Protein AF-R9LKR7-F1 (afdb_monomer_lite)

Sequence (92 aa):
MLNILDIIKDWIKEILRECIMGNLDGMFDQINNEVGEVAANVGTTPAAWNAGVFSMIRNLSDTVVVPVAGIILTFVLCYELRTCIHKEKRTW

Radius of gyration: 35.39 Å; chains: 1; bounding box: 66×35×105 Å

Secondary structure (DSSP, 8-state):
--SHHHHHHHHHHHHHHHHHHHHHHHHHHHHHHHHHHHHHHHTS-HHHH-HHHHHHHHHHHHHHHHHHHHHHHHHHHHHHHHHHHHHHTT--

Foldseek 3Di:
DPDVVVVVVVVVVVVVVCVVVVVVVVVVVVVVVVVVVVVVLVPDDPCRNDVPVVVVVVCCCVVVVVVVVVVVVVVVVVVVVVVVVVVVVVVD

pLDDT: mean 85.96, std 11.88, range [50.59, 97.19]

Structure (mmCIF, N/CA/C/O backbone):
data_AF-R9LKR7-F1
#
_entry.id   AF-R9LKR7-F1
#
loop_
_atom_site.group_PDB
_atom_site.id
_atom_site.type_symbol
_atom_site.label_atom_id
_atom_site.label_alt_id
_atom_site.label_comp_id
_atom_site.label_asym_id
_atom_site.label_entity_id
_atom_site.label_seq_id
_atom_site.pdbx_PDB_ins_code
_atom_site.Cartn_x
_atom_site.Cartn_y
_atom_site.Cartn_z
_atom_site.occupancy
_atom_site.B_iso_or_equiv
_atom_site.auth_seq_id
_atom_site.auth_comp_id
_atom_site.auth_asym_id
_atom_site.auth_atom_id
_atom_site.pdbx_PDB_model_num
ATOM 1 N N . MET A 1 1 ? 36.947 24.711 -51.613 1.00 52.22 1 MET A N 1
ATOM 2 C CA . MET A 1 1 ? 37.620 23.455 -51.226 1.00 52.22 1 MET A CA 1
ATOM 3 C C . MET A 1 1 ? 37.464 23.330 -49.725 1.00 52.22 1 MET A C 1
ATOM 5 O O . MET A 1 1 ? 38.029 24.159 -49.035 1.00 52.22 1 MET A O 1
ATOM 9 N N . LEU A 1 2 ? 36.595 22.407 -49.308 1.00 58.78 2 LEU A N 1
ATOM 10 C CA . LEU A 1 2 ? 36.165 21.985 -47.960 1.00 58.78 2 LEU A CA 1
ATOM 11 C C . LEU A 1 2 ? 34.660 21.741 -48.098 1.00 58.78 2 LEU A C 1
ATOM 13 O O . LEU A 1 2 ? 33.861 22.656 -47.998 1.00 58.78 2 LEU A O 1
ATOM 17 N N . ASN A 1 3 ? 34.312 20.539 -48.549 1.00 69.12 3 ASN A N 1
ATOM 18 C CA . ASN A 1 3 ? 32.914 20.137 -48.732 1.00 69.12 3 ASN A CA 1
ATOM 19 C C . ASN A 1 3 ? 32.736 18.714 -48.191 1.00 69.12 3 ASN A C 1
ATOM 21 O O . ASN A 1 3 ? 31.819 18.435 -47.442 1.00 69.12 3 ASN A O 1
ATOM 25 N N . ILE A 1 4 ? 33.707 17.831 -48.448 1.00 80.06 4 ILE A N 1
ATOM 26 C CA . ILE A 1 4 ? 33.678 16.442 -47.970 1.00 80.06 4 ILE A CA 1
ATOM 27 C C . ILE A 1 4 ? 33.808 16.331 -46.442 1.00 80.06 4 ILE A C 1
ATOM 29 O O . ILE A 1 4 ? 33.076 15.561 -45.835 1.00 80.06 4 ILE A O 1
ATOM 33 N N . LEU A 1 5 ? 34.707 17.090 -45.802 1.00 84.31 5 LEU A N 1
ATOM 34 C CA . LEU A 1 5 ? 34.886 17.007 -44.344 1.00 84.31 5 LEU A CA 1
ATOM 35 C C . LEU A 1 5 ? 33.678 17.552 -43.570 1.00 84.31 5 LEU A C 1
ATOM 37 O O . LEU A 1 5 ? 33.327 16.988 -42.537 1.00 84.31 5 LEU A O 1
ATOM 41 N N . ASP A 1 6 ? 33.024 18.594 -44.082 1.00 86.94 6 ASP A N 1
ATOM 42 C CA . ASP A 1 6 ? 31.807 19.142 -43.476 1.00 86.94 6 ASP A CA 1
ATOM 43 C C . ASP A 1 6 ? 30.612 18.201 -43.681 1.00 86.94 6 ASP A C 1
ATOM 45 O O . ASP A 1 6 ? 29.911 17.901 -42.720 1.00 86.94 6 ASP A O 1
ATOM 49 N N . ILE A 1 7 ? 30.466 17.612 -44.877 1.00 86.94 7 ILE A N 1
ATOM 50 C CA . ILE A 1 7 ? 29.458 16.574 -45.153 1.00 86.94 7 ILE A CA 1
ATOM 51 C C . ILE A 1 7 ? 29.639 15.363 -44.225 1.00 86.94 7 ILE A C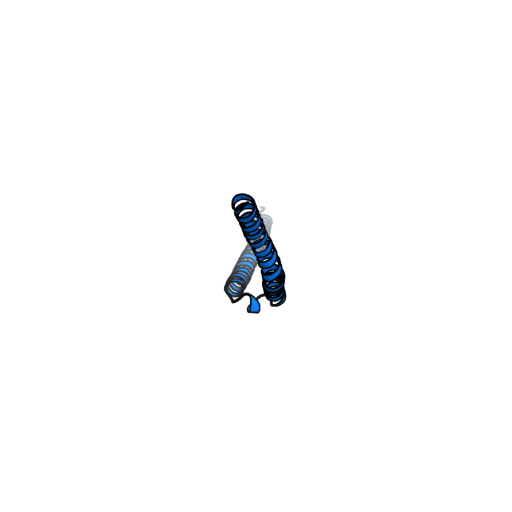 1
ATOM 53 O O . ILE A 1 7 ? 28.670 14.883 -43.645 1.00 86.94 7 ILE A O 1
ATOM 57 N N . ILE A 1 8 ? 30.872 14.881 -44.034 1.00 88.94 8 ILE A N 1
ATOM 58 C CA . ILE A 1 8 ? 31.155 13.759 -43.123 1.00 88.94 8 ILE A CA 1
ATOM 59 C C . ILE A 1 8 ? 30.845 14.142 -41.670 1.00 88.94 8 ILE A C 1
ATOM 61 O O . ILE A 1 8 ? 30.299 13.335 -40.919 1.00 88.94 8 ILE A O 1
ATOM 65 N N . LYS A 1 9 ? 31.178 15.368 -41.254 1.00 90.44 9 LYS A N 1
ATOM 66 C CA . LYS A 1 9 ? 30.913 15.856 -39.896 1.00 90.44 9 LYS A CA 1
ATOM 67 C C . LYS A 1 9 ? 29.418 15.952 -39.608 1.00 90.44 9 LYS A C 1
ATOM 69 O O . LYS A 1 9 ? 28.997 15.586 -38.510 1.00 90.44 9 LYS A O 1
ATOM 74 N N . ASP A 1 10 ? 28.636 16.441 -40.560 1.00 91.12 10 ASP A N 1
ATOM 75 C CA . ASP A 1 10 ? 27.191 16.557 -40.400 1.00 91.12 10 ASP A CA 1
ATOM 76 C C . ASP A 1 10 ? 26.515 15.182 -40.456 1.00 91.12 10 ASP A C 1
ATOM 78 O O . ASP A 1 10 ? 25.699 14.892 -39.586 1.00 91.12 10 ASP A O 1
ATOM 82 N N . TRP A 1 11 ? 26.976 14.280 -41.327 1.00 91.50 11 TRP A N 1
ATOM 83 C CA . TRP A 1 11 ? 26.528 12.883 -41.359 1.00 91.50 11 TRP A CA 1
ATOM 84 C C . TRP A 1 11 ? 26.759 12.148 -40.026 1.00 91.50 11 TRP A C 1
ATOM 86 O O . TRP A 1 11 ? 25.854 11.503 -39.499 1.00 91.50 11 TRP A O 1
ATOM 96 N N . ILE A 1 12 ? 27.944 12.293 -39.414 1.00 91.38 12 ILE A N 1
ATOM 97 C CA . ILE A 1 12 ? 28.238 11.684 -38.102 1.00 91.38 12 ILE A CA 1
ATOM 98 C C . ILE A 1 12 ? 27.349 12.275 -37.001 1.00 91.38 12 ILE A C 1
ATOM 100 O O . ILE A 1 12 ? 26.874 11.544 -36.132 1.00 91.38 12 ILE A O 1
ATOM 104 N N . LYS A 1 13 ? 27.117 13.593 -37.007 1.00 93.62 13 LYS A N 1
ATOM 105 C CA . LYS A 1 13 ? 26.241 14.242 -36.020 1.00 93.62 13 LYS A CA 1
ATOM 106 C C . LYS A 1 13 ? 24.788 13.806 -36.161 1.00 93.62 13 LYS A C 1
ATOM 108 O O . LYS A 1 13 ? 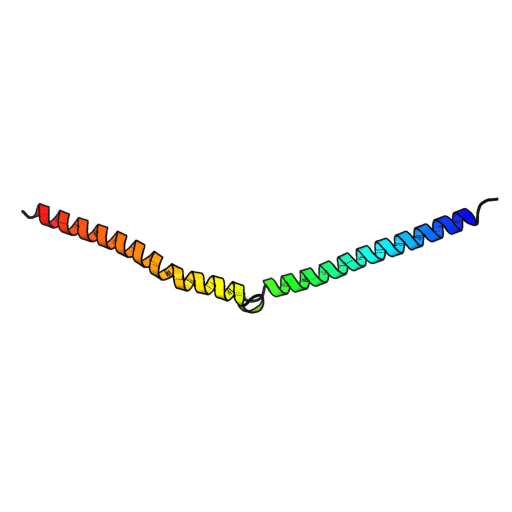24.106 13.696 -35.145 1.00 93.62 13 LYS A O 1
ATOM 113 N N . GLU A 1 14 ? 24.321 13.610 -37.386 1.00 94.56 14 GLU A N 1
ATOM 114 C CA . GLU A 1 14 ? 22.957 13.184 -37.677 1.00 94.56 14 GLU A CA 1
ATOM 115 C C . GLU A 1 14 ? 22.725 11.760 -37.175 1.00 94.56 14 GLU A C 1
ATOM 117 O O . GLU A 1 14 ? 21.841 11.562 -36.348 1.00 94.56 14 GLU A O 1
ATOM 122 N N . ILE A 1 15 ? 23.623 10.822 -37.494 1.00 92.81 15 ILE A N 1
ATOM 123 C CA . ILE A 1 15 ? 23.566 9.452 -36.960 1.00 92.81 15 ILE A CA 1
ATOM 124 C C . ILE A 1 15 ? 23.627 9.442 -35.432 1.00 92.81 15 ILE A C 1
ATOM 126 O O . ILE A 1 15 ? 22.869 8.727 -34.783 1.00 92.81 15 ILE A O 1
ATOM 130 N N . LEU A 1 16 ? 24.515 10.233 -34.820 1.00 94.62 16 LEU A N 1
ATOM 131 C CA . LEU A 1 16 ? 24.616 10.274 -33.361 1.00 94.62 16 LEU A CA 1
ATOM 132 C C . LEU A 1 16 ? 23.327 10.818 -32.728 1.00 94.62 16 LEU A C 1
ATOM 134 O O . LEU A 1 16 ? 22.874 10.305 -31.706 1.00 94.62 16 LEU A O 1
ATOM 138 N N . ARG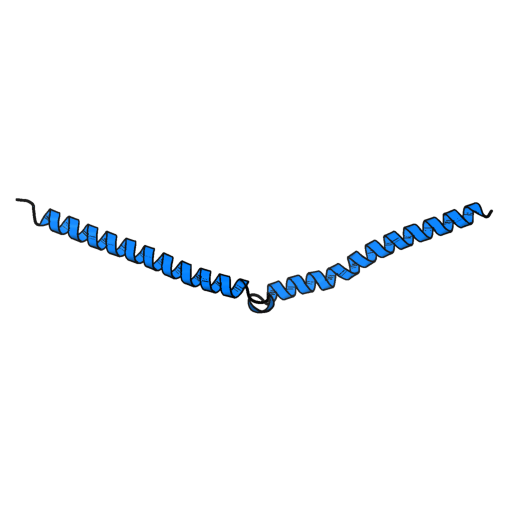 A 1 17 ? 22.723 11.839 -33.345 1.00 94.69 17 ARG A N 1
ATOM 139 C CA . ARG A 1 17 ? 21.446 12.409 -32.911 1.00 94.69 17 ARG A CA 1
ATOM 140 C C . ARG A 1 17 ? 20.321 11.388 -33.051 1.00 94.69 17 ARG A C 1
ATOM 142 O O . ARG A 1 17 ? 19.582 11.203 -32.093 1.00 94.69 17 ARG A O 1
ATOM 149 N N . GLU A 1 18 ? 20.203 10.731 -34.198 1.00 94.69 18 GLU A N 1
ATOM 150 C CA . GLU A 1 18 ? 19.192 9.701 -34.452 1.00 94.69 18 GLU A CA 1
ATOM 151 C C . GLU A 1 18 ? 19.327 8.529 -33.481 1.00 94.69 18 GLU A C 1
ATOM 153 O O . GLU A 1 18 ? 18.340 8.120 -32.880 1.00 94.69 18 GLU A O 1
ATOM 158 N N . CYS A 1 19 ? 20.547 8.047 -33.236 1.00 91.88 19 CYS A N 1
ATOM 159 C CA . CYS A 1 19 ? 20.797 6.991 -32.258 1.00 91.88 19 CYS A CA 1
ATOM 160 C C . CYS A 1 19 ? 20.421 7.413 -30.833 1.00 91.88 19 CYS A C 1
ATOM 162 O O . CYS A 1 19 ? 19.852 6.617 -30.088 1.00 91.88 19 CYS A O 1
ATOM 164 N N . ILE A 1 20 ? 20.745 8.642 -30.418 1.00 93.88 20 ILE A N 1
ATOM 165 C CA . ILE A 1 20 ? 20.407 9.128 -29.073 1.00 93.88 20 ILE A CA 1
ATOM 166 C C . ILE A 1 20 ? 18.895 9.311 -28.935 1.00 93.88 20 ILE A C 1
ATOM 168 O O . ILE A 1 20 ? 18.324 8.829 -27.962 1.00 93.88 20 ILE A O 1
ATOM 172 N N . MET A 1 21 ? 18.246 9.970 -29.897 1.00 95.00 21 MET A N 1
ATOM 173 C CA . MET A 1 21 ? 16.796 10.178 -29.865 1.00 95.00 21 MET A CA 1
ATOM 174 C C . MET A 1 21 ? 16.054 8.844 -29.936 1.00 95.00 21 MET A C 1
ATOM 176 O O . MET A 1 21 ? 15.196 8.608 -29.103 1.00 95.00 21 MET A O 1
ATOM 180 N N . GLY A 1 22 ? 16.468 7.922 -30.809 1.00 94.31 22 GLY A N 1
ATOM 181 C CA . GLY A 1 22 ? 15.877 6.587 -30.896 1.00 94.31 22 GLY A CA 1
ATOM 182 C C . GLY A 1 22 ? 16.029 5.765 -29.612 1.00 94.31 22 GLY A C 1
ATOM 183 O O . GLY A 1 22 ? 15.097 5.068 -29.220 1.00 94.31 22 GLY A O 1
ATOM 184 N N . ASN A 1 23 ? 17.163 5.874 -28.908 1.00 93.19 23 ASN A N 1
ATOM 185 C CA . ASN A 1 23 ? 17.309 5.246 -27.591 1.00 93.19 23 ASN A CA 1
ATOM 186 C C . ASN A 1 23 ? 16.412 5.904 -26.535 1.00 93.19 23 ASN A C 1
ATOM 188 O O . ASN A 1 23 ? 15.812 5.197 -25.732 1.00 93.19 23 ASN A O 1
ATOM 192 N N . LEU A 1 24 ? 16.315 7.236 -26.519 1.00 93.44 24 LEU A N 1
ATOM 193 C CA . LEU A 1 24 ? 15.476 7.956 -25.557 1.00 93.44 24 LEU A CA 1
ATOM 194 C C . LEU A 1 24 ? 13.984 7.702 -25.797 1.00 93.44 24 LEU A C 1
ATOM 196 O O . LEU A 1 24 ? 13.265 7.438 -24.838 1.00 93.44 24 LEU A O 1
ATOM 200 N N . ASP A 1 25 ? 13.535 7.704 -27.050 1.00 94.38 25 ASP A N 1
ATOM 201 C CA . ASP A 1 25 ? 12.167 7.351 -27.432 1.00 94.38 25 ASP A CA 1
ATOM 202 C C . ASP A 1 25 ? 11.862 5.899 -27.041 1.00 94.38 25 ASP A C 1
ATOM 204 O O . ASP A 1 25 ? 10.862 5.633 -26.377 1.00 94.38 25 ASP A O 1
ATOM 208 N N . GLY A 1 26 ? 12.786 4.970 -27.321 1.00 93.62 26 GLY A N 1
ATOM 209 C CA . GLY A 1 26 ? 12.667 3.576 -26.890 1.00 93.62 26 GLY A CA 1
ATOM 210 C C . GLY A 1 26 ? 12.594 3.415 -25.366 1.00 93.62 26 GLY A C 1
ATOM 211 O O . GLY A 1 26 ? 11.816 2.601 -24.871 1.00 93.62 26 GLY A O 1
ATOM 212 N N . MET A 1 27 ? 13.348 4.214 -24.603 1.00 93.44 27 MET A N 1
ATOM 213 C CA . MET A 1 27 ? 13.248 4.237 -23.140 1.00 93.44 27 MET A CA 1
ATOM 214 C C . MET A 1 27 ? 11.894 4.775 -22.664 1.00 93.44 27 MET A C 1
ATOM 216 O O . MET A 1 27 ? 11.332 4.233 -21.713 1.00 93.44 27 MET A O 1
ATOM 220 N N . PHE A 1 28 ? 11.349 5.814 -23.304 1.00 93.62 28 PHE A N 1
ATOM 221 C CA . PHE A 1 28 ? 10.021 6.331 -22.965 1.00 93.62 28 PHE A CA 1
ATOM 222 C C . PHE A 1 28 ? 8.914 5.320 -23.279 1.00 93.62 28 PHE A C 1
ATOM 224 O O . PHE A 1 28 ? 8.024 5.134 -22.451 1.00 93.62 28 PHE A O 1
ATOM 231 N N . ASP A 1 29 ? 8.997 4.611 -24.403 1.00 95.44 29 ASP A N 1
ATOM 232 C CA . ASP A 1 29 ? 8.062 3.535 -24.743 1.00 95.44 29 ASP A CA 1
ATOM 233 C C . ASP A 1 29 ? 8.130 2.381 -23.734 1.00 95.44 29 ASP A C 1
ATOM 235 O O . ASP A 1 2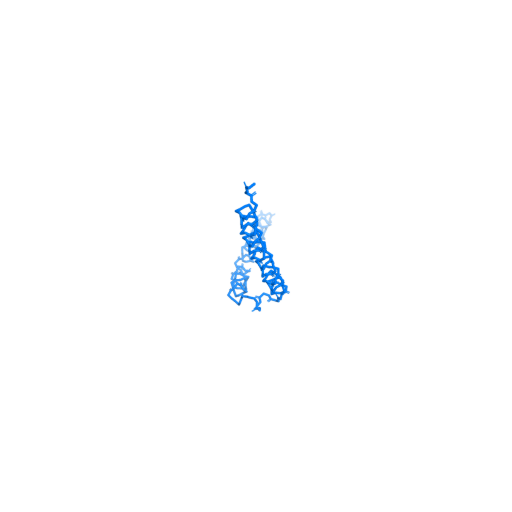9 ? 7.098 1.888 -23.272 1.00 95.44 29 ASP A O 1
ATOM 239 N N . GLN A 1 30 ? 9.340 1.979 -23.330 1.00 93.62 30 GLN A N 1
ATOM 240 C CA . GLN A 1 30 ? 9.535 0.967 -22.290 1.00 93.62 30 GLN A CA 1
ATOM 241 C C . GLN A 1 30 ? 8.939 1.403 -20.949 1.00 93.62 30 GLN A C 1
ATOM 243 O O . GLN A 1 30 ? 8.190 0.642 -20.341 1.00 93.62 30 GLN A O 1
ATOM 248 N N . ILE A 1 31 ? 9.206 2.636 -20.510 1.00 93.56 31 ILE A N 1
ATOM 249 C CA . ILE A 1 31 ? 8.630 3.181 -19.274 1.00 93.56 31 ILE A CA 1
ATOM 250 C C . ILE A 1 31 ? 7.100 3.222 -19.356 1.00 93.56 31 ILE A C 1
ATOM 252 O O . ILE A 1 31 ? 6.437 2.865 -18.387 1.00 93.56 31 ILE A O 1
ATOM 256 N N . ASN A 1 32 ? 6.525 3.619 -20.492 1.00 91.81 32 ASN A N 1
ATOM 257 C CA . ASN A 1 32 ? 5.073 3.664 -20.666 1.00 91.81 32 ASN A CA 1
ATOM 258 C C . ASN A 1 32 ? 4.433 2.275 -20.545 1.00 91.81 32 ASN A C 1
ATOM 260 O O . ASN A 1 32 ? 3.385 2.141 -19.911 1.00 91.81 32 ASN A O 1
ATOM 264 N N . ASN A 1 33 ? 5.074 1.245 -21.099 1.00 92.50 33 ASN A N 1
ATOM 265 C CA . ASN A 1 33 ? 4.603 -0.133 -20.981 1.00 92.50 33 ASN A CA 1
ATOM 266 C C . ASN A 1 33 ? 4.679 -0.634 -19.533 1.00 92.50 33 ASN A C 1
ATOM 268 O O . ASN A 1 33 ? 3.679 -1.113 -19.002 1.00 92.50 33 ASN A O 1
ATOM 272 N N . GLU A 1 34 ? 5.827 -0.454 -18.876 1.00 88.00 34 GLU A N 1
ATOM 273 C CA . GLU A 1 34 ? 6.044 -0.867 -17.483 1.00 88.00 34 GLU A CA 1
ATOM 274 C C . GLU A 1 34 ? 5.094 -0.138 -16.518 1.00 88.00 34 GLU A C 1
ATOM 276 O O . GLU A 1 34 ? 4.470 -0.752 -15.656 1.00 88.00 34 GLU A O 1
ATOM 281 N N . VAL A 1 35 ? 4.903 1.177 -16.678 1.00 87.69 35 VAL A N 1
ATOM 282 C CA . VAL A 1 35 ? 3.952 1.952 -15.863 1.00 87.69 35 VAL A CA 1
ATOM 283 C C . VAL A 1 35 ? 2.507 1.529 -16.141 1.00 87.69 35 VAL A C 1
ATOM 285 O O . VAL A 1 35 ? 1.712 1.464 -15.204 1.00 87.69 35 VAL A O 1
ATOM 288 N N . GLY A 1 36 ? 2.157 1.212 -17.392 1.00 85.69 36 GLY A N 1
ATOM 289 C CA . GLY A 1 36 ? 0.845 0.669 -17.751 1.00 85.69 36 GLY A CA 1
ATOM 290 C C . GLY A 1 36 ? 0.568 -0.682 -17.087 1.00 85.69 36 GLY A C 1
ATOM 291 O O . GLY A 1 36 ? -0.516 -0.891 -16.537 1.00 85.69 36 GLY A O 1
ATOM 292 N N . GLU A 1 37 ? 1.564 -1.568 -17.062 1.00 84.19 37 GLU A N 1
ATOM 293 C CA . GLU A 1 37 ? 1.489 -2.863 -16.385 1.00 84.19 37 GLU A CA 1
ATOM 294 C C . GLU A 1 37 ? 1.397 -2.705 -14.859 1.00 84.19 37 GLU A C 1
ATOM 296 O O . GLU A 1 37 ? 0.520 -3.289 -14.221 1.00 84.19 37 GLU A O 1
ATOM 301 N N . VAL A 1 38 ? 2.234 -1.856 -14.255 1.00 77.19 38 VAL A N 1
ATOM 302 C CA . VAL A 1 38 ? 2.181 -1.565 -12.814 1.00 77.19 38 VAL A CA 1
ATOM 303 C C . VAL A 1 38 ? 0.840 -0.941 -12.424 1.00 77.19 38 VAL A C 1
ATOM 305 O O . VAL A 1 38 ? 0.265 -1.334 -11.411 1.00 77.19 38 VAL A O 1
ATOM 308 N N . ALA A 1 39 ? 0.294 -0.017 -13.219 1.00 78.25 39 ALA A N 1
ATOM 309 C CA . ALA A 1 39 ? -1.024 0.567 -12.974 1.00 78.25 39 ALA A CA 1
ATOM 310 C C . ALA A 1 39 ? -2.142 -0.487 -13.041 1.00 78.25 39 ALA A C 1
ATOM 312 O O . ALA A 1 39 ? -3.032 -0.490 -12.186 1.00 78.25 39 ALA A O 1
ATOM 313 N N . ALA A 1 40 ? -2.073 -1.414 -14.002 1.00 78.19 40 ALA A N 1
ATOM 314 C CA . ALA A 1 40 ? -2.994 -2.544 -14.075 1.00 78.19 40 ALA A CA 1
ATOM 315 C C . ALA A 1 40 ? -2.881 -3.435 -12.826 1.00 78.19 40 ALA A C 1
ATOM 317 O O . ALA A 1 40 ? -3.897 -3.789 -12.229 1.00 78.19 40 ALA A O 1
ATOM 318 N N . ASN A 1 41 ? -1.657 -3.717 -12.377 1.00 68.75 41 ASN A N 1
ATOM 319 C CA . ASN A 1 41 ? -1.381 -4.561 -11.216 1.00 68.75 41 ASN A CA 1
ATOM 320 C C . ASN A 1 41 ? -1.803 -3.911 -9.887 1.00 68.75 41 ASN A C 1
ATOM 322 O O . ASN A 1 41 ? -2.368 -4.592 -9.031 1.00 68.75 41 ASN A O 1
ATOM 326 N N . VAL A 1 42 ? -1.615 -2.599 -9.714 1.00 67.56 42 VAL A N 1
ATOM 327 C CA . VAL A 1 42 ? -2.050 -1.848 -8.517 1.00 67.56 42 VAL A CA 1
ATOM 328 C C . VAL A 1 42 ? -3.580 -1.740 -8.428 1.00 67.56 42 VAL A C 1
ATOM 330 O O . VAL A 1 42 ? -4.125 -1.651 -7.329 1.00 67.56 42 VAL A O 1
ATOM 333 N N . GLY A 1 43 ? -4.287 -1.795 -9.562 1.00 66.12 43 GLY A N 1
ATOM 334 C CA . GLY A 1 43 ? -5.751 -1.867 -9.606 1.00 66.12 43 GLY A CA 1
ATOM 335 C C . GLY A 1 43 ? -6.329 -3.238 -9.230 1.00 66.12 43 GLY A C 1
ATOM 336 O O . GLY A 1 43 ? -7.532 -3.349 -8.985 1.00 66.12 43 GLY A O 1
ATOM 337 N N . THR A 1 44 ? -5.501 -4.286 -9.170 1.00 69.69 44 THR A N 1
ATOM 338 C CA . THR A 1 44 ? -5.942 -5.619 -8.740 1.00 69.69 44 THR A CA 1
ATOM 339 C C . THR A 1 44 ? -6.034 -5.724 -7.217 1.00 69.69 44 THR A C 1
ATOM 341 O O . THR A 1 44 ? -5.411 -4.971 -6.468 1.00 69.69 44 THR A O 1
ATOM 344 N N . THR A 1 45 ? -6.845 -6.667 -6.728 1.00 63.28 45 THR A N 1
ATOM 345 C CA . THR A 1 45 ? -7.033 -6.910 -5.289 1.00 63.28 45 THR A CA 1
ATOM 346 C C . THR A 1 45 ? -5.681 -7.031 -4.573 1.00 63.28 45 THR A C 1
ATOM 348 O O . THR A 1 45 ? -4.814 -7.738 -5.081 1.00 63.28 45 THR A O 1
ATOM 351 N N . PRO A 1 46 ? -5.484 -6.451 -3.373 1.00 57.28 46 PRO A N 1
ATOM 352 C CA . PRO A 1 46 ? -4.185 -6.455 -2.699 1.00 57.28 46 PRO A CA 1
ATOM 353 C C . PRO A 1 46 ? -3.487 -7.816 -2.533 1.00 57.28 46 PRO A C 1
ATOM 355 O O . PRO A 1 46 ? -2.261 -7.889 -2.502 1.00 57.28 46 PRO A O 1
ATOM 358 N N . ALA A 1 47 ? -4.264 -8.902 -2.474 1.00 60.66 47 ALA A N 1
ATOM 359 C CA . ALA A 1 47 ? -3.762 -10.274 -2.441 1.00 60.66 47 ALA A CA 1
ATOM 360 C C . ALA A 1 47 ? -3.031 -10.713 -3.729 1.00 60.66 47 ALA A C 1
ATOM 362 O O . ALA A 1 47 ? -2.213 -11.626 -3.671 1.00 60.66 47 ALA A O 1
ATOM 363 N N . ALA A 1 48 ? -3.323 -10.081 -4.869 1.00 63.69 48 ALA A N 1
ATOM 364 C CA . ALA A 1 48 ? -2.771 -10.420 -6.177 1.00 63.69 48 ALA A CA 1
ATOM 365 C C . ALA A 1 48 ? -1.423 -9.731 -6.464 1.00 63.69 48 ALA A C 1
ATOM 367 O O . ALA A 1 48 ? -0.568 -10.355 -7.082 1.00 63.69 48 ALA A O 1
ATOM 368 N N . TRP A 1 49 ? -1.193 -8.497 -5.988 1.00 64.94 49 TRP A N 1
ATOM 369 C CA . TRP A 1 49 ? 0.068 -7.776 -6.245 1.00 64.94 49 TRP A CA 1
ATOM 370 C C . TRP A 1 49 ? 1.155 -8.045 -5.190 1.00 64.94 49 TRP A C 1
ATOM 372 O O . TRP A 1 49 ? 2.334 -8.110 -5.530 1.00 64.94 49 TRP A O 1
ATOM 382 N N . ASN A 1 50 ? 0.793 -8.222 -3.909 1.00 70.12 50 ASN A N 1
ATOM 383 C CA . ASN A 1 50 ? 1.744 -8.617 -2.866 1.00 70.12 50 ASN A CA 1
ATOM 384 C C . ASN A 1 50 ? 1.043 -9.290 -1.674 1.00 70.12 50 ASN A C 1
ATOM 386 O O . ASN A 1 50 ? 0.550 -8.636 -0.749 1.00 70.12 50 ASN A O 1
ATOM 390 N N . ALA A 1 51 ? 1.066 -10.625 -1.661 1.00 74.56 51 ALA A N 1
ATOM 391 C CA . ALA A 1 51 ? 0.490 -11.428 -0.583 1.00 74.56 51 ALA A CA 1
ATOM 392 C C . ALA A 1 51 ? 1.086 -11.099 0.804 1.00 74.56 51 ALA A C 1
ATOM 394 O O . ALA A 1 51 ? 0.387 -11.208 1.811 1.00 74.56 51 ALA A O 1
ATOM 395 N N . GLY A 1 52 ? 2.344 -10.645 0.866 1.00 80.25 52 GLY A N 1
ATOM 396 C CA . GLY A 1 52 ? 3.006 -10.233 2.106 1.00 80.25 52 GLY A CA 1
ATOM 397 C C . GLY A 1 52 ? 2.422 -8.948 2.697 1.00 80.25 52 GLY A C 1
ATOM 398 O O . GLY A 1 52 ? 2.107 -8.912 3.884 1.00 80.25 52 GLY A O 1
ATOM 399 N N . VAL A 1 53 ? 2.201 -7.918 1.874 1.00 79.69 53 VAL A N 1
ATOM 400 C CA . VAL A 1 53 ? 1.576 -6.654 2.308 1.00 79.69 53 VAL A CA 1
ATOM 401 C C . VAL A 1 53 ? 0.121 -6.882 2.714 1.00 79.69 53 VAL A C 1
ATOM 403 O O . VAL A 1 53 ? -0.309 -6.391 3.758 1.00 79.69 53 VAL A O 1
ATOM 406 N N . PHE A 1 54 ? -0.632 -7.681 1.951 1.00 81.62 54 PHE A N 1
ATOM 407 C CA . PHE A 1 54 ? -1.995 -8.055 2.332 1.00 81.62 54 PHE A CA 1
ATOM 408 C C . PHE A 1 54 ? -2.028 -8.803 3.672 1.00 81.62 54 PHE A C 1
ATOM 410 O O . PHE A 1 54 ? -2.805 -8.448 4.560 1.00 81.62 54 PHE A O 1
ATOM 417 N N . SER A 1 55 ? -1.144 -9.791 3.852 1.00 85.81 55 SER A N 1
ATOM 418 C CA . SER A 1 55 ? -1.008 -10.526 5.112 1.00 85.81 55 SER A CA 1
ATOM 419 C C . SER A 1 55 ? -0.620 -9.607 6.271 1.00 85.81 55 SER A C 1
ATOM 421 O O . SER A 1 55 ? -1.133 -9.781 7.373 1.00 85.81 55 SER A O 1
ATOM 423 N N . MET A 1 56 ? 0.246 -8.616 6.043 1.00 87.94 56 MET A N 1
ATOM 424 C CA . MET A 1 56 ? 0.634 -7.631 7.056 1.00 87.94 56 MET A CA 1
ATOM 425 C C . MET A 1 56 ? -0.554 -6.759 7.482 1.00 87.94 56 MET A C 1
ATOM 427 O O . MET A 1 56 ? -0.807 -6.621 8.676 1.00 87.94 56 MET A O 1
ATOM 431 N N . ILE A 1 57 ? -1.321 -6.214 6.530 1.00 85.94 57 ILE A N 1
ATOM 432 C CA . ILE A 1 57 ? -2.517 -5.401 6.818 1.00 85.94 57 ILE A CA 1
ATOM 433 C C . ILE A 1 57 ? -3.568 -6.231 7.565 1.00 85.94 57 ILE A C 1
ATOM 435 O O . ILE A 1 57 ? -4.151 -5.767 8.546 1.00 85.94 57 ILE A O 1
ATOM 439 N N . ARG A 1 58 ? -3.792 -7.476 7.128 1.00 86.44 58 ARG A N 1
ATOM 440 C CA . ARG A 1 58 ? -4.735 -8.399 7.767 1.00 86.44 58 ARG A CA 1
ATOM 441 C C . ARG A 1 58 ? -4.307 -8.731 9.194 1.00 86.44 58 ARG A C 1
ATOM 443 O O . ARG A 1 58 ? -5.115 -8.617 10.109 1.00 86.44 58 ARG A O 1
ATOM 450 N N . ASN A 1 59 ? -3.034 -9.065 9.392 1.00 91.12 59 ASN A N 1
ATOM 451 C CA . ASN A 1 59 ? -2.481 -9.367 10.707 1.00 91.12 59 ASN A CA 1
ATOM 452 C C . ASN A 1 59 ? -2.575 -8.167 11.661 1.00 91.12 59 ASN A C 1
ATOM 454 O O . ASN A 1 59 ? -2.950 -8.342 12.820 1.00 91.12 59 ASN A O 1
ATOM 458 N N . LEU A 1 60 ? -2.309 -6.952 11.172 1.00 91.44 60 LEU A N 1
ATOM 459 C CA . LEU A 1 60 ? -2.469 -5.732 11.958 1.00 91.44 60 LEU A CA 1
ATOM 460 C C . LEU A 1 60 ? -3.932 -5.539 12.382 1.00 91.44 60 LEU A C 1
ATOM 462 O O . LEU A 1 60 ? -4.206 -5.296 13.555 1.00 91.44 60 LEU A O 1
ATOM 466 N N . SER A 1 61 ? -4.873 -5.706 11.447 1.00 91.25 61 SER A N 1
ATOM 467 C CA . SER A 1 61 ? -6.312 -5.639 11.726 1.00 91.25 61 SER A CA 1
ATOM 468 C C . SER A 1 61 ? -6.737 -6.660 12.786 1.00 91.25 61 SER A C 1
ATOM 470 O O . SER A 1 61 ? -7.397 -6.293 13.757 1.00 91.25 61 SER A O 1
ATOM 472 N N . ASP A 1 62 ? -6.340 -7.923 12.631 1.00 91.88 62 ASP A N 1
ATOM 473 C CA . ASP A 1 62 ? -6.747 -9.011 13.528 1.00 91.88 62 ASP A CA 1
ATOM 474 C C . ASP A 1 62 ? -6.108 -8.879 14.925 1.00 91.88 62 ASP A C 1
ATOM 476 O O . ASP A 1 62 ? -6.730 -9.222 15.931 1.00 91.88 62 ASP A O 1
ATOM 480 N N . THR A 1 63 ? -4.897 -8.319 15.016 1.00 93.81 63 THR A N 1
ATOM 481 C CA . THR A 1 63 ? -4.172 -8.167 16.290 1.00 93.81 63 THR A CA 1
ATOM 482 C C . THR A 1 63 ? -4.594 -6.919 17.065 1.00 93.81 63 THR A C 1
ATOM 484 O O . THR A 1 63 ? -4.636 -6.945 18.293 1.00 93.81 63 THR A O 1
ATOM 487 N N . VAL A 1 64 ? -4.909 -5.816 16.379 1.00 93.88 64 VAL A N 1
ATOM 488 C CA . VAL A 1 64 ? -5.172 -4.515 17.024 1.00 93.88 64 VAL A CA 1
ATOM 489 C C . VAL A 1 64 ? -6.645 -4.335 17.410 1.00 93.88 64 VAL A C 1
ATOM 491 O O . VAL A 1 64 ? -6.936 -3.630 18.378 1.00 93.88 64 VAL A O 1
ATOM 494 N N . VAL A 1 65 ? -7.585 -4.997 16.725 1.00 93.75 65 VAL A N 1
ATOM 495 C CA . VAL A 1 65 ? -9.027 -4.802 16.969 1.00 93.75 65 VAL A CA 1
ATOM 496 C C . VAL A 1 65 ? -9.458 -5.187 18.391 1.00 93.75 65 VAL A C 1
ATOM 498 O O . VAL A 1 65 ? -10.209 -4.448 19.030 1.00 93.75 65 VAL A O 1
ATOM 501 N N . VAL A 1 66 ? -8.951 -6.303 18.925 1.00 94.31 66 VAL A N 1
ATOM 502 C CA . VAL A 1 66 ? -9.339 -6.805 20.255 1.00 94.31 66 VAL A CA 1
ATOM 503 C C . VAL A 1 66 ? -8.777 -5.934 21.393 1.00 94.31 66 VAL A C 1
ATOM 505 O O . VAL A 1 66 ? -9.561 -5.526 22.253 1.00 94.31 66 VAL A O 1
ATOM 508 N N . PRO A 1 67 ? -7.476 -5.572 21.418 1.00 94.81 67 PRO A N 1
ATOM 509 C CA . PRO A 1 67 ? -6.933 -4.677 22.442 1.00 94.81 67 PRO A CA 1
ATOM 510 C C . PRO A 1 67 ? -7.619 -3.308 22.493 1.00 94.81 67 PRO A C 1
ATOM 512 O O . PRO A 1 67 ? -7.920 -2.816 23.581 1.00 94.81 67 PRO A O 1
ATOM 515 N N . VAL A 1 68 ? -7.919 -2.703 21.337 1.00 95.50 68 VAL A N 1
ATOM 516 C CA . VAL A 1 68 ? -8.599 -1.397 21.280 1.00 95.50 68 VAL A CA 1
ATOM 517 C C . VAL A 1 68 ? -10.009 -1.491 21.867 1.00 95.50 68 VAL A C 1
ATOM 519 O O . VAL A 1 68 ? -10.379 -0.666 22.705 1.00 95.50 68 VAL A O 1
ATOM 522 N N . ALA A 1 69 ? -10.773 -2.524 21.498 1.00 96.12 69 ALA A N 1
ATOM 523 C CA . ALA A 1 69 ? -12.088 -2.772 22.085 1.00 96.12 69 ALA A CA 1
ATOM 524 C C . ALA A 1 69 ? -12.010 -2.971 23.611 1.00 96.12 69 ALA A C 1
ATOM 526 O O . ALA A 1 69 ? -12.831 -2.425 24.348 1.00 96.12 69 ALA A O 1
ATOM 527 N N . GLY A 1 70 ? -10.991 -3.688 24.097 1.00 96.31 70 GLY A N 1
ATOM 528 C CA . GLY A 1 70 ? -10.752 -3.908 25.525 1.00 96.31 70 GLY A CA 1
ATOM 529 C C . GLY A 1 70 ? -10.497 -2.620 26.316 1.00 96.31 70 GLY A C 1
ATOM 530 O O . GLY A 1 70 ? -11.031 -2.460 27.415 1.00 96.31 70 GLY A O 1
ATOM 531 N N . ILE A 1 71 ? -9.743 -1.669 25.755 1.00 96.62 71 ILE A N 1
ATOM 532 C CA . ILE A 1 71 ? -9.486 -0.365 26.391 1.00 96.62 71 ILE A CA 1
ATOM 533 C C . ILE A 1 71 ? -10.782 0.445 26.510 1.00 96.62 71 ILE A C 1
ATOM 535 O O . ILE A 1 71 ? -11.082 0.974 27.582 1.00 96.62 71 ILE A O 1
ATOM 539 N N . ILE A 1 72 ? -11.577 0.505 25.436 1.00 97.00 72 ILE A N 1
ATOM 540 C CA . ILE A 1 72 ? -12.861 1.222 25.430 1.00 97.00 72 ILE A CA 1
ATOM 541 C C . ILE A 1 72 ? -13.828 0.589 26.437 1.00 97.00 72 ILE A C 1
ATOM 543 O O . ILE A 1 72 ? -14.425 1.298 27.245 1.00 97.00 72 ILE A O 1
ATOM 547 N N . LEU A 1 73 ? -13.942 -0.743 26.442 1.00 97.19 73 LEU A N 1
ATOM 548 C CA . LEU A 1 73 ? -14.774 -1.471 27.402 1.00 97.19 73 LEU A CA 1
ATOM 549 C C . LEU A 1 73 ? -14.347 -1.200 28.844 1.00 97.19 73 LEU A C 1
ATOM 551 O O . LEU A 1 73 ? -15.195 -0.920 29.687 1.00 97.19 73 LEU A O 1
ATOM 555 N N . THR A 1 74 ? -13.045 -1.222 29.128 1.00 96.25 74 THR A N 1
ATOM 556 C CA . THR A 1 74 ? -12.522 -0.928 30.469 1.00 96.25 74 THR A CA 1
ATOM 557 C C . THR A 1 74 ? -12.880 0.494 30.899 1.00 96.25 74 THR A C 1
ATOM 559 O O . THR A 1 74 ? -13.298 0.713 32.034 1.00 96.25 74 THR A O 1
ATOM 562 N N . PHE A 1 75 ? -12.779 1.464 29.988 1.00 96.62 75 PHE A N 1
ATOM 563 C CA . PHE A 1 75 ? -13.160 2.846 30.262 1.00 96.62 75 PHE A CA 1
ATOM 564 C C . PHE A 1 75 ? -14.654 2.984 3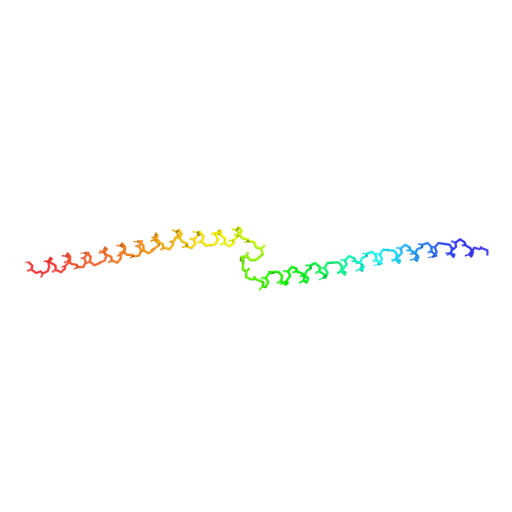0.598 1.00 96.62 75 PHE A C 1
ATOM 566 O O . PHE A 1 75 ? -15.004 3.614 31.599 1.00 96.62 75 PHE A O 1
ATOM 573 N N . VAL A 1 76 ? -15.530 2.351 29.809 1.00 96.75 76 VAL A N 1
ATOM 574 C CA . VAL A 1 76 ? -16.983 2.347 30.048 1.00 96.75 76 VAL A CA 1
ATOM 575 C C . VAL A 1 76 ? -17.320 1.660 31.373 1.00 96.75 76 VAL A C 1
ATOM 577 O O . VAL A 1 76 ? -18.060 2.215 32.181 1.00 96.75 76 VAL A O 1
ATOM 580 N N . LEU A 1 77 ? -16.729 0.496 31.655 1.00 96.75 77 LEU A N 1
ATOM 581 C CA . LEU A 1 77 ? -16.975 -0.239 32.898 1.00 96.75 77 LEU A CA 1
ATOM 582 C C . LEU A 1 77 ? -16.519 0.542 34.137 1.00 96.75 77 LEU A C 1
ATOM 584 O O . LEU A 1 77 ? -17.236 0.575 35.134 1.00 96.75 77 LEU A O 1
ATOM 588 N N . CYS A 1 78 ? -15.375 1.229 34.080 1.00 96.12 78 CYS A N 1
ATOM 589 C CA . CYS A 1 78 ? -14.929 2.113 35.159 1.00 96.12 78 CYS A CA 1
ATOM 590 C C . CYS A 1 78 ? -15.879 3.306 35.366 1.00 96.12 78 CYS A C 1
ATOM 592 O O . CYS A 1 78 ? -16.106 3.725 36.506 1.00 96.12 78 CYS A O 1
ATOM 594 N N . TYR A 1 79 ? -16.459 3.847 34.288 1.00 96.06 79 TYR A N 1
ATOM 595 C CA . TYR A 1 79 ? -17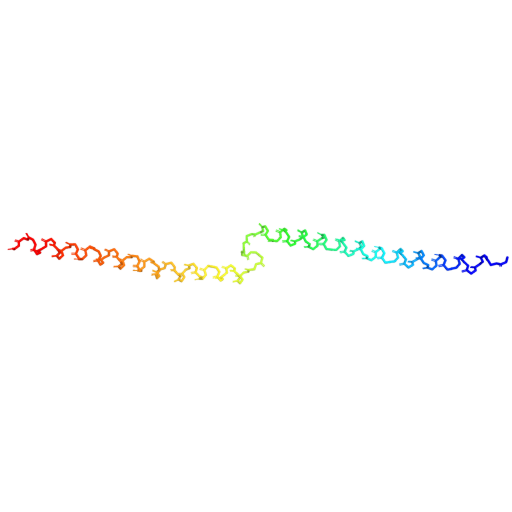.467 4.903 34.379 1.00 96.06 79 TYR A CA 1
ATOM 596 C C . TYR A 1 79 ? -18.747 4.408 35.069 1.00 96.06 79 TYR A C 1
ATOM 598 O O . TYR A 1 79 ? -19.237 5.067 35.994 1.00 96.06 79 TYR A O 1
ATOM 606 N N . GLU A 1 80 ? -19.246 3.235 34.675 1.00 94.81 80 GLU A N 1
ATOM 607 C CA . GLU A 1 80 ? -20.423 2.601 35.281 1.00 94.81 80 GLU A CA 1
ATOM 608 C C . GLU A 1 80 ? -20.180 2.254 36.756 1.00 94.81 80 GLU A C 1
ATOM 610 O O . GLU A 1 80 ? -20.988 2.602 37.618 1.00 94.81 80 GLU A O 1
ATOM 615 N N . LEU A 1 81 ? -19.022 1.672 37.086 1.00 96.00 81 LEU A N 1
ATOM 616 C CA . LEU A 1 81 ? -18.659 1.313 38.460 1.00 96.00 81 LEU A CA 1
ATOM 617 C C . LEU A 1 81 ? -18.646 2.537 39.385 1.00 96.00 81 LEU A C 1
ATOM 619 O O . LEU A 1 81 ? -19.262 2.529 40.453 1.00 96.00 81 LEU A O 1
ATOM 623 N N . ARG A 1 82 ? -17.986 3.623 38.962 1.00 94.31 82 ARG A N 1
ATOM 624 C CA . ARG A 1 82 ? -17.973 4.887 39.714 1.00 94.31 82 ARG A CA 1
ATOM 625 C C . ARG A 1 82 ? -19.387 5.428 39.915 1.00 94.31 82 ARG A C 1
ATOM 627 O O . ARG A 1 82 ? -19.692 5.971 40.976 1.00 94.31 82 ARG A O 1
ATOM 634 N N . THR A 1 83 ? -20.245 5.286 38.911 1.00 93.19 83 THR A N 1
ATOM 635 C CA . THR A 1 83 ? -21.637 5.741 38.966 1.00 93.19 83 THR A CA 1
ATOM 636 C C . THR A 1 83 ? -22.464 4.921 39.958 1.00 93.19 83 THR A C 1
ATOM 638 O O . THR A 1 83 ? -23.211 5.507 40.741 1.00 93.19 83 THR A O 1
ATOM 641 N N . CYS A 1 84 ? -22.298 3.597 40.000 1.00 93.38 84 CYS A N 1
ATOM 642 C CA . CYS A 1 84 ? -22.938 2.731 40.995 1.00 93.38 84 CYS A CA 1
ATOM 643 C C . CYS A 1 84 ? -22.521 3.098 42.426 1.00 93.38 84 CYS A C 1
ATOM 645 O O . CYS A 1 84 ? -23.383 3.328 43.271 1.00 93.38 84 CYS A O 1
ATOM 647 N N . ILE A 1 85 ? -21.216 3.265 42.671 1.00 93.19 85 ILE A N 1
ATOM 648 C CA . ILE A 1 85 ? -20.692 3.658 43.991 1.00 93.19 85 ILE A CA 1
ATOM 649 C C . ILE A 1 85 ? -21.237 5.028 44.415 1.00 93.19 85 ILE A C 1
ATOM 651 O O . ILE A 1 85 ? -21.601 5.234 45.573 1.00 93.19 85 ILE A O 1
ATOM 655 N N . HIS A 1 86 ? -21.310 5.988 43.489 1.00 91.94 86 HIS A N 1
ATOM 656 C CA . HIS A 1 86 ? -21.880 7.301 43.785 1.00 91.94 86 HIS A CA 1
ATOM 657 C C . HIS A 1 86 ? -23.369 7.217 44.157 1.00 91.94 86 HIS A C 1
ATOM 659 O O . HIS A 1 86 ? -23.797 7.895 45.090 1.00 91.94 86 HIS A O 1
ATOM 665 N N . LYS A 1 87 ? -24.150 6.380 43.460 1.00 85.94 87 LYS A N 1
ATOM 666 C CA . LYS A 1 87 ? -25.571 6.158 43.768 1.00 85.94 87 LYS A CA 1
ATOM 667 C C . LYS A 1 87 ? -25.762 5.553 45.162 1.00 85.94 87 LYS A C 1
ATOM 669 O O . LYS A 1 87 ? -26.615 6.035 45.898 1.00 85.94 87 LYS A O 1
ATOM 674 N N . GLU A 1 88 ? -24.944 4.572 45.536 1.00 84.06 88 GLU A N 1
ATOM 675 C CA . GLU A 1 88 ? -25.012 3.904 46.844 1.00 84.06 88 GLU A CA 1
ATOM 676 C C . GLU A 1 88 ? -24.675 4.840 48.016 1.00 84.06 88 GLU A C 1
ATOM 678 O O . GLU A 1 88 ? -25.356 4.834 49.039 1.00 84.06 88 GLU A O 1
ATOM 683 N N . LYS A 1 89 ? -23.684 5.728 47.863 1.00 72.31 89 LYS A N 1
ATOM 684 C CA . LYS A 1 89 ? -23.352 6.729 48.898 1.00 72.31 89 LYS A CA 1
ATOM 685 C C . LYS A 1 89 ? -24.447 7.763 49.154 1.00 72.31 89 LYS A C 1
ATOM 687 O O . LYS A 1 89 ? -24.359 8.496 50.127 1.00 72.31 89 LYS A O 1
ATOM 692 N N . ARG A 1 90 ? -25.426 7.877 48.258 1.00 67.69 90 ARG A N 1
ATOM 693 C CA . ARG A 1 90 ? -26.517 8.851 48.352 1.00 67.69 90 ARG A CA 1
ATOM 694 C C . ARG A 1 90 ? -27.798 8.247 48.944 1.00 67.69 90 ARG A C 1
ATOM 696 O O . ARG A 1 90 ? -28.783 8.966 49.081 1.00 67.69 90 ARG A O 1
ATOM 703 N N . THR A 1 91 ? -27.808 6.937 49.208 1.00 63.75 91 THR A N 1
ATOM 704 C CA . THR A 1 91 ? -28.926 6.191 49.816 1.00 63.75 91 THR A CA 1
ATOM 705 C C . THR A 1 91 ? -28.736 5.901 51.312 1.00 63.75 91 THR A C 1
ATOM 707 O O . THR A 1 91 ? -29.650 5.355 51.924 1.00 63.75 91 THR A O 1
ATOM 710 N N . TRP A 1 92 ? -27.597 6.298 51.888 1.00 50.59 92 TRP A N 1
ATOM 711 C CA . TRP A 1 92 ? -27.297 6.337 53.326 1.00 50.59 92 TRP A CA 1
ATOM 712 C C . TRP A 1 92 ? -27.023 7.783 53.740 1.00 50.59 92 TRP A C 1
ATOM 714 O O . TRP A 1 92 ? -27.297 8.118 54.912 1.00 50.59 92 TRP A O 1
#